Protein AF-A0A7K2AHE3-F1 (afdb_monomer_lite)

pLDDT: mean 86.95, std 13.05, range [39.34, 95.69]

Foldseek 3Di:
DPLVVLCVPPDPVVVVVLVVCVVVLHEAEDLDPSVVSVCVSPVRHYDYPDPHPPD

Secondary structure (DSSP, 8-state):
--HHHHHTTS-HHHHHHHHHHHHTT-PEEES-SHHHHHHHHH---EEESS-TT--

Radius of gyration: 11.09 Å; chains: 1; bounding box: 22×25×27 Å

Sequence (55 aa):
MAAACKLQRVPLPDLLIAATTEVDDLTVIHYDTDYALVAEATRQPCEKVAPRGSL

Structure (mmCIF, N/CA/C/O backbone):
data_AF-A0A7K2AHE3-F1
#
_entry.id   AF-A0A7K2AHE3-F1
#
loop_
_atom_site.group_PDB
_atom_site.id
_atom_site.type_symbol
_atom_site.label_atom_id
_atom_site.label_alt_id
_atom_site.label_comp_id
_atom_site.label_asym_id
_atom_site.label_entity_id
_atom_site.label_seq_id
_atom_site.pdbx_PDB_ins_code
_atom_site.Cartn_x
_atom_site.Cartn_y
_atom_site.Cartn_z
_atom_site.occupancy
_atom_site.B_iso_or_equiv
_atom_site.auth_seq_id
_atom_site.auth_comp_id
_atom_site.auth_asym_id
_atom_site.auth_atom_id
_atom_site.pdbx_PDB_model_num
ATOM 1 N N . MET A 1 1 ? -0.589 17.013 12.781 1.00 39.34 1 MET A N 1
ATOM 2 C CA . MET A 1 1 ? -1.259 17.805 11.723 1.00 39.34 1 MET A CA 1
ATOM 3 C C . MET A 1 1 ? -0.347 17.990 10.496 1.00 39.34 1 MET A C 1
ATOM 5 O O . MET A 1 1 ? -0.153 19.108 10.049 1.00 39.34 1 MET A O 1
ATOM 9 N N . ALA A 1 2 ? 0.231 16.899 9.961 1.00 40.25 2 ALA A N 1
ATOM 10 C CA . ALA A 1 2 ? 1.140 16.929 8.796 1.00 40.25 2 ALA A CA 1
ATOM 11 C C . ALA A 1 2 ? 0.907 15.788 7.773 1.00 40.25 2 ALA A C 1
ATOM 13 O O . ALA A 1 2 ? 1.479 15.824 6.688 1.00 40.25 2 ALA A O 1
ATOM 14 N N . ALA A 1 3 ? 0.039 14.810 8.071 1.00 50.09 3 ALA A N 1
ATOM 15 C CA . ALA A 1 3 ? -0.266 13.701 7.157 1.00 50.09 3 ALA A CA 1
ATOM 16 C C . ALA A 1 3 ? -1.063 14.150 5.914 1.00 50.09 3 ALA A C 1
ATOM 18 O O . ALA A 1 3 ? -0.857 13.636 4.819 1.00 50.09 3 ALA A O 1
ATOM 19 N N . ALA A 1 4 ? -1.905 15.182 6.058 1.00 55.41 4 ALA A N 1
ATOM 20 C CA . ALA A 1 4 ? -2.784 15.651 4.989 1.00 55.41 4 ALA A CA 1
ATOM 21 C C . ALA A 1 4 ? -2.045 16.198 3.755 1.00 55.41 4 ALA A C 1
ATOM 23 O O . ALA A 1 4 ? -2.589 16.110 2.666 1.00 55.41 4 ALA A O 1
ATOM 24 N N . CYS A 1 5 ? -0.822 16.734 3.887 1.00 62.72 5 CYS A N 1
ATOM 25 C CA . CYS A 1 5 ? -0.083 17.320 2.757 1.00 62.72 5 CYS A CA 1
ATOM 26 C C . CYS A 1 5 ? 0.443 16.253 1.778 1.00 62.72 5 CYS A C 1
ATOM 28 O O . CYS A 1 5 ? 0.435 16.461 0.567 1.00 62.72 5 CYS A O 1
ATOM 30 N N . LYS A 1 6 ? 0.863 15.083 2.281 1.00 68.69 6 LYS A N 1
ATOM 31 C CA . LYS A 1 6 ? 1.461 14.032 1.439 1.00 68.69 6 LYS A CA 1
ATOM 32 C C . LYS A 1 6 ? 0.428 13.320 0.566 1.00 68.69 6 LYS A C 1
ATOM 34 O O . LYS A 1 6 ? 0.722 12.994 -0.578 1.00 68.69 6 LYS A O 1
ATOM 39 N N . LEU A 1 7 ? -0.792 13.157 1.076 1.00 79.56 7 LEU A N 1
ATOM 40 C CA . LEU A 1 7 ? -1.874 12.460 0.379 1.00 79.56 7 LEU A CA 1
ATOM 41 C C . LEU A 1 7 ? -2.532 13.294 -0.732 1.00 79.56 7 LEU A C 1
ATOM 43 O O . LEU A 1 7 ? -3.195 12.727 -1.587 1.00 79.56 7 LEU A O 1
ATOM 47 N N . GLN A 1 8 ? -2.313 14.616 -0.790 1.00 81.50 8 GLN A N 1
ATOM 48 C CA . GLN A 1 8 ? -2.893 15.481 -1.839 1.00 81.50 8 GLN A CA 1
ATOM 49 C C . GLN A 1 8 ? -2.415 15.130 -3.253 1.00 81.50 8 GLN A C 1
ATOM 51 O O . GLN A 1 8 ? -3.055 15.510 -4.229 1.00 81.50 8 GLN A O 1
ATOM 56 N N . ARG A 1 9 ? -1.257 14.470 -3.360 1.00 86.19 9 ARG A N 1
ATOM 57 C CA . ARG A 1 9 ? -0.686 14.028 -4.637 1.00 86.19 9 ARG A CA 1
ATOM 58 C C . ARG A 1 9 ? -1.198 12.660 -5.073 1.00 86.19 9 ARG A C 1
ATOM 60 O O . ARG A 1 9 ? -1.038 12.332 -6.239 1.00 86.19 9 ARG A O 1
ATOM 67 N N . VAL A 1 10 ? -1.794 11.903 -4.152 1.00 89.56 10 VAL A N 1
ATOM 68 C CA . VAL A 1 10 ? -2.324 10.570 -4.422 1.00 89.56 10 VAL A CA 1
ATOM 69 C C . VAL A 1 10 ? -3.685 10.727 -5.109 1.00 89.56 10 VAL A C 1
ATOM 71 O O . VAL A 1 10 ? -4.530 11.483 -4.613 1.00 89.56 10 VAL A O 1
ATOM 74 N N . PRO A 1 11 ? -3.922 10.054 -6.245 1.00 90.56 11 PRO A N 1
ATOM 75 C CA . PRO A 1 11 ? -5.214 10.071 -6.913 1.00 90.56 11 PRO A CA 1
ATOM 76 C C . PRO A 1 11 ? -6.350 9.646 -5.975 1.00 90.56 11 PRO A C 1
ATOM 78 O O . PRO A 1 11 ? -6.204 8.743 -5.153 1.00 90.56 11 PRO A O 1
ATOM 81 N N . LEU A 1 12 ? -7.525 10.264 -6.129 1.00 91.25 12 LEU A N 1
ATOM 82 C CA . LEU A 1 12 ? -8.700 9.917 -5.323 1.00 91.25 12 LEU A CA 1
ATOM 83 C C . LEU A 1 12 ? -9.061 8.413 -5.370 1.00 91.25 12 LEU A C 1
ATOM 85 O O . LEU A 1 12 ? -9.389 7.877 -4.313 1.00 91.25 12 LEU A O 1
ATOM 89 N N . PRO A 1 13 ? -8.992 7.708 -6.522 1.00 93.50 13 PRO A N 1
ATOM 90 C CA . PRO A 1 13 ? -9.247 6.266 -6.565 1.00 93.50 13 PRO A CA 1
ATOM 91 C C . PRO A 1 13 ? -8.332 5.455 -5.639 1.00 93.50 13 PRO A C 1
ATOM 93 O O . PRO A 1 13 ? -8.806 4.566 -4.935 1.00 93.50 13 PRO A O 1
ATOM 96 N N . ASP A 1 14 ? -7.050 5.802 -5.574 1.00 92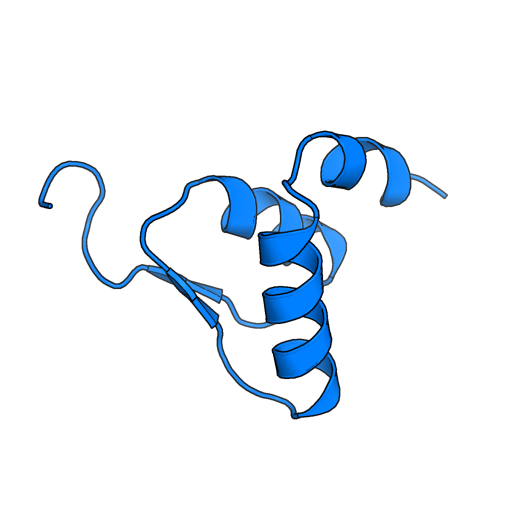.44 14 ASP A N 1
ATOM 97 C CA . ASP A 1 14 ? -6.065 5.081 -4.767 1.00 92.44 14 ASP A CA 1
ATOM 98 C C . ASP A 1 14 ? -6.316 5.292 -3.274 1.00 92.44 14 ASP A C 1
ATOM 100 O O . ASP A 1 14 ? -6.208 4.352 -2.485 1.00 92.44 14 ASP A O 1
ATOM 104 N N . LEU A 1 15 ? -6.738 6.504 -2.895 1.00 93.12 15 LEU A N 1
ATOM 105 C CA . LEU A 1 15 ? -7.173 6.810 -1.532 1.00 93.12 15 LEU A CA 1
ATOM 106 C C . LEU A 1 15 ? -8.424 6.020 -1.138 1.00 93.12 15 LEU A C 1
ATOM 108 O O . LEU A 1 15 ? -8.514 5.568 -0.000 1.00 93.12 15 LEU A O 1
ATOM 112 N N . LEU A 1 16 ? -9.376 5.828 -2.056 1.00 94.62 16 LEU A N 1
ATOM 113 C CA . LEU A 1 16 ? -10.576 5.028 -1.792 1.00 94.62 16 LEU A CA 1
ATOM 114 C C . LEU A 1 16 ? -10.233 3.547 -1.597 1.00 94.62 16 LEU A C 1
ATOM 116 O O . LEU A 1 16 ? -10.743 2.920 -0.668 1.00 94.62 16 LEU A O 1
ATOM 120 N N . ILE A 1 17 ? -9.345 2.996 -2.430 1.00 94.50 17 ILE A N 1
ATOM 121 C CA . ILE A 1 17 ? -8.855 1.617 -2.285 1.00 94.50 17 ILE A CA 1
ATOM 122 C C . ILE A 1 17 ? -8.141 1.457 -0.940 1.00 94.50 17 ILE A C 1
ATOM 124 O O . ILE A 1 17 ? -8.470 0.552 -0.175 1.00 94.50 17 ILE A O 1
ATOM 128 N N . ALA A 1 18 ? -7.220 2.370 -0.623 1.00 94.19 18 ALA A N 1
ATOM 129 C CA . ALA A 1 18 ? -6.482 2.354 0.631 1.00 94.19 18 ALA A CA 1
ATOM 130 C C . ALA A 1 18 ? -7.407 2.436 1.851 1.00 94.19 18 ALA A C 1
ATOM 132 O O . ALA A 1 18 ? -7.299 1.603 2.750 1.00 94.19 18 ALA A O 1
ATOM 133 N N . ALA A 1 19 ? -8.350 3.378 1.862 1.00 94.19 19 ALA A N 1
ATOM 134 C CA . ALA A 1 19 ? -9.296 3.535 2.962 1.00 94.19 19 ALA A CA 1
ATOM 135 C C . ALA A 1 19 ? -10.172 2.288 3.152 1.00 94.19 19 ALA A C 1
ATOM 137 O O . ALA A 1 19 ? -10.426 1.884 4.281 1.00 94.19 19 ALA A O 1
ATOM 138 N N . THR A 1 20 ? -10.592 1.642 2.059 1.00 95.69 20 THR A N 1
ATOM 139 C CA . THR A 1 20 ? -11.373 0.395 2.129 1.00 95.69 20 THR A CA 1
ATOM 140 C C . THR A 1 20 ? -10.566 -0.707 2.813 1.00 95.69 20 THR A C 1
ATOM 142 O O . THR A 1 20 ? -11.031 -1.322 3.765 1.00 95.69 20 THR A O 1
ATOM 145 N N . THR A 1 21 ? -9.315 -0.907 2.391 1.00 94.88 21 THR A N 1
ATOM 146 C CA . THR A 1 21 ? -8.451 -1.932 2.996 1.00 94.88 21 THR A CA 1
ATOM 147 C C . THR A 1 21 ? -8.065 -1.633 4.443 1.00 94.88 21 THR A C 1
ATOM 149 O O . THR A 1 21 ? -7.911 -2.565 5.219 1.00 94.88 21 THR A O 1
ATOM 152 N N . GLU A 1 22 ? -7.940 -0.361 4.828 1.00 93.25 22 GLU A N 1
ATOM 153 C CA . GLU A 1 22 ? -7.680 0.028 6.220 1.00 93.25 22 GLU A CA 1
ATOM 154 C C . GLU A 1 22 ? -8.873 -0.312 7.127 1.00 93.25 22 GLU A C 1
ATOM 156 O O . GLU A 1 22 ? -8.680 -0.807 8.234 1.00 93.25 22 GLU A O 1
ATOM 161 N N . VAL A 1 23 ? -10.104 -0.087 6.653 1.00 94.81 23 VAL A N 1
ATOM 162 C CA . VAL A 1 23 ? -11.336 -0.408 7.395 1.00 94.81 23 VAL A CA 1
ATOM 163 C C . VAL A 1 23 ? -11.527 -1.916 7.563 1.00 94.81 23 VAL A C 1
ATOM 165 O O . VAL A 1 23 ? -11.972 -2.356 8.623 1.00 94.81 23 VAL A O 1
ATOM 168 N N . ASP A 1 24 ? -11.173 -2.695 6.541 1.00 95.62 24 ASP A N 1
ATOM 169 C CA . ASP A 1 24 ? -11.351 -4.152 6.519 1.00 95.62 24 ASP A CA 1
ATOM 170 C C . ASP A 1 24 ? -10.119 -4.937 7.025 1.00 95.62 24 ASP A C 1
ATOM 172 O O . ASP A 1 24 ? -10.116 -6.168 6.981 1.00 95.62 24 ASP A O 1
ATOM 176 N N . ASP A 1 25 ? -9.080 -4.245 7.510 1.00 92.06 25 ASP A N 1
ATOM 177 C CA . ASP A 1 25 ? -7.811 -4.813 8.005 1.00 92.06 25 ASP A CA 1
ATOM 178 C C . ASP A 1 25 ? -7.099 -5.715 6.966 1.00 92.06 25 ASP A C 1
ATOM 180 O O . ASP A 1 25 ? -6.581 -6.798 7.252 1.00 92.06 25 ASP A O 1
ATOM 184 N N . LEU A 1 26 ? -7.105 -5.261 5.709 1.00 95.19 26 LEU A N 1
ATOM 185 C CA . LEU A 1 26 ? -6.533 -5.939 4.545 1.00 95.19 26 LEU A CA 1
ATOM 186 C C . LEU A 1 26 ? -5.241 -5.269 4.063 1.00 95.19 26 LEU A C 1
ATOM 188 O O . LEU A 1 26 ? -5.018 -4.072 4.239 1.00 95.19 26 LEU A O 1
ATOM 192 N N . THR A 1 27 ? -4.414 -6.043 3.359 1.00 95.31 27 THR A N 1
ATOM 193 C CA . THR A 1 27 ? -3.196 -5.547 2.703 1.00 95.31 27 THR A CA 1
ATOM 194 C C . THR A 1 27 ? -3.488 -5.077 1.282 1.00 95.31 27 THR A C 1
ATOM 196 O O . THR A 1 27 ? -4.034 -5.829 0.471 1.00 95.31 27 THR A O 1
ATOM 199 N N . VAL A 1 28 ? -3.046 -3.868 0.932 1.00 94.31 28 VAL A N 1
ATOM 200 C CA . VAL A 1 28 ? -3.058 -3.403 -0.463 1.00 94.31 28 VAL A CA 1
ATOM 201 C C . VAL A 1 28 ? -1.919 -4.065 -1.233 1.00 94.31 28 VAL A C 1
ATOM 203 O O . VAL A 1 28 ? -0.753 -3.845 -0.911 1.00 94.31 28 VAL A O 1
ATOM 206 N N . ILE A 1 29 ? -2.237 -4.806 -2.294 1.00 95.12 29 ILE A N 1
ATOM 207 C CA . ILE A 1 29 ? -1.248 -5.286 -3.268 1.00 95.12 29 ILE A CA 1
ATOM 208 C C . ILE A 1 29 ? -1.214 -4.322 -4.454 1.00 95.12 29 ILE A C 1
ATOM 210 O O . ILE A 1 29 ? -2.230 -4.133 -5.121 1.00 95.12 29 ILE A O 1
ATOM 214 N N . HIS A 1 30 ? -0.061 -3.712 -4.734 1.00 91.75 30 HIS A N 1
ATOM 215 C CA . HIS A 1 30 ? 0.042 -2.654 -5.744 1.00 91.75 30 HIS A CA 1
ATOM 216 C C . HIS A 1 30 ? 1.304 -2.729 -6.617 1.00 91.75 30 HIS A C 1
ATOM 218 O O . HIS A 1 30 ? 2.302 -3.359 -6.265 1.00 91.75 30 HIS A O 1
ATOM 224 N N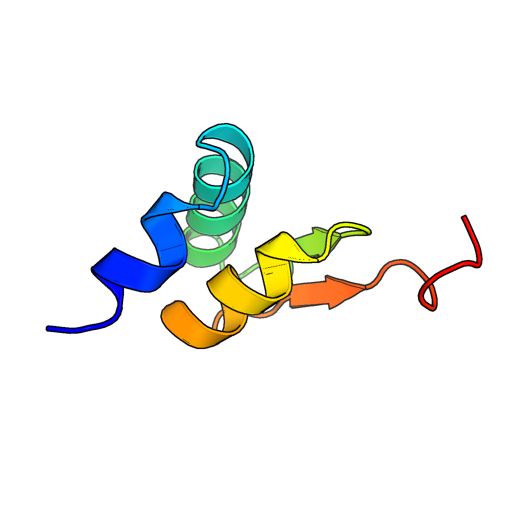 . TYR A 1 31 ? 1.275 -2.032 -7.759 1.00 93.38 31 TYR A N 1
ATOM 225 C CA . TYR A 1 31 ? 2.460 -1.723 -8.577 1.00 93.38 31 TYR A CA 1
ATOM 226 C C . TYR A 1 31 ? 2.669 -0.216 -8.794 1.00 93.38 31 TYR A C 1
ATOM 228 O O . TYR A 1 31 ? 3.421 0.198 -9.670 1.00 93.38 31 TYR A O 1
ATOM 236 N N . ASP A 1 32 ? 2.019 0.613 -7.979 1.00 89.62 32 ASP A N 1
ATOM 237 C CA . ASP A 1 32 ? 2.182 2.067 -8.012 1.00 89.62 32 ASP A CA 1
ATOM 238 C C . ASP A 1 32 ? 3.136 2.545 -6.906 1.00 89.62 32 ASP A C 1
ATOM 240 O O . ASP A 1 32 ? 3.235 1.939 -5.839 1.00 89.62 32 ASP A O 1
ATOM 244 N N . THR A 1 33 ? 3.860 3.633 -7.133 1.00 88.38 33 THR A N 1
ATOM 245 C CA . THR A 1 33 ? 4.660 4.286 -6.097 1.00 88.38 33 THR A CA 1
ATOM 246 C C . THR A 1 33 ? 3.832 5.087 -5.096 1.00 88.38 33 THR A C 1
ATOM 248 O O . THR A 1 33 ? 4.308 5.287 -3.978 1.00 88.38 33 THR A O 1
ATOM 251 N N . ASP A 1 34 ? 2.614 5.499 -5.441 1.00 89.81 34 ASP A N 1
ATOM 252 C CA . ASP A 1 34 ? 1.792 6.374 -4.597 1.00 89.81 34 ASP A CA 1
ATOM 253 C C . ASP A 1 34 ? 1.332 5.695 -3.299 1.00 89.81 34 ASP A C 1
ATOM 255 O O . ASP A 1 34 ? 1.291 6.327 -2.240 1.00 89.81 34 ASP A O 1
ATOM 259 N N . TYR A 1 35 ? 1.144 4.373 -3.311 1.00 90.75 35 TYR A N 1
ATOM 260 C CA . TYR A 1 35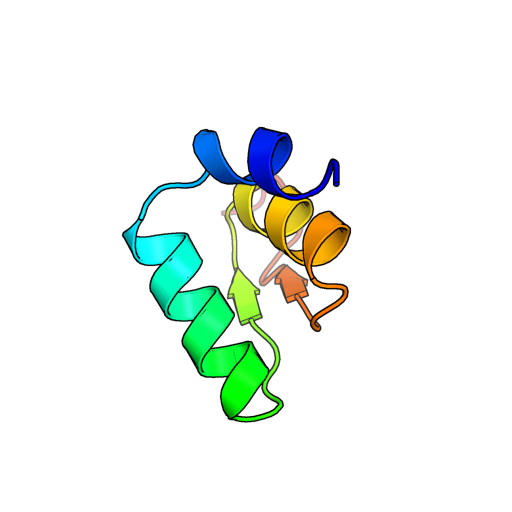 ? 0.832 3.602 -2.101 1.00 90.75 35 TYR A CA 1
ATOM 261 C C . TYR A 1 35 ? 1.956 3.596 -1.056 1.00 90.75 35 TYR A C 1
ATOM 263 O O . TYR A 1 35 ? 1.694 3.329 0.116 1.00 90.75 35 TYR A O 1
ATOM 271 N N . ALA A 1 36 ? 3.194 3.948 -1.428 1.00 88.31 36 ALA A N 1
ATOM 272 C CA . ALA A 1 36 ? 4.253 4.164 -0.444 1.00 88.31 36 ALA A CA 1
ATOM 273 C C . ALA A 1 36 ? 3.994 5.422 0.404 1.00 88.31 36 ALA A C 1
ATOM 275 O O . ALA A 1 36 ? 4.284 5.422 1.599 1.00 88.31 36 ALA A O 1
ATOM 276 N N . LEU A 1 37 ? 3.416 6.474 -0.190 1.00 90.75 37 LEU A N 1
ATOM 277 C CA . LEU A 1 37 ? 3.018 7.688 0.531 1.00 90.75 37 LEU A CA 1
ATOM 278 C C . LEU A 1 37 ? 1.814 7.420 1.433 1.00 90.75 37 LEU A C 1
ATOM 280 O O . LEU A 1 37 ? 1.762 7.922 2.554 1.00 90.75 37 LEU A O 1
ATOM 284 N N . VAL A 1 38 ? 0.873 6.605 0.952 1.00 91.38 38 VAL A N 1
ATOM 285 C CA . VAL A 1 38 ? -0.275 6.141 1.738 1.00 91.38 38 VAL A CA 1
ATOM 286 C C . VAL A 1 38 ? 0.200 5.357 2.960 1.00 91.38 38 VAL A C 1
ATOM 288 O O . VAL A 1 38 ? -0.121 5.746 4.078 1.00 91.38 38 VAL A O 1
ATOM 291 N N . ALA A 1 39 ? 1.036 4.332 2.770 1.00 89.94 39 ALA A N 1
ATOM 292 C CA . ALA A 1 39 ? 1.565 3.516 3.862 1.00 89.94 39 ALA A CA 1
ATOM 293 C C . ALA A 1 39 ? 2.373 4.341 4.877 1.00 89.94 39 ALA A C 1
ATOM 295 O O . ALA A 1 39 ? 2.290 4.098 6.079 1.00 89.94 39 ALA A O 1
ATOM 296 N N . GLU A 1 40 ? 3.130 5.350 4.428 1.00 90.12 40 GLU A N 1
ATOM 297 C CA . GLU A 1 40 ? 3.825 6.272 5.334 1.00 90.12 40 GLU A CA 1
ATOM 298 C C . GLU A 1 40 ? 2.836 7.086 6.190 1.00 90.12 40 GLU A C 1
ATOM 300 O O . GLU A 1 40 ? 3.076 7.311 7.377 1.00 90.12 40 GLU A O 1
ATOM 305 N N . ALA A 1 41 ? 1.726 7.533 5.597 1.00 89.94 41 ALA A N 1
ATOM 306 C CA . ALA A 1 41 ? 0.752 8.398 6.252 1.00 89.94 41 ALA A CA 1
ATOM 307 C C . ALA A 1 41 ? -0.201 7.648 7.198 1.00 89.94 41 ALA A C 1
ATOM 309 O O . ALA A 1 41 ? -0.501 8.170 8.273 1.00 89.94 41 ALA A O 1
ATOM 310 N N . THR A 1 42 ? -0.677 6.462 6.811 1.00 89.50 42 THR A N 1
ATOM 311 C CA . THR A 1 42 ? -1.688 5.684 7.554 1.00 89.50 42 THR A CA 1
ATOM 312 C C . THR A 1 42 ? -1.080 4.553 8.382 1.00 89.50 42 THR A C 1
ATOM 314 O O . THR A 1 42 ? -1.671 4.109 9.360 1.00 89.50 42 THR A O 1
ATOM 317 N N . ARG A 1 43 ? 0.139 4.110 8.041 1.00 90.38 43 ARG A N 1
ATOM 318 C CA . ARG A 1 43 ?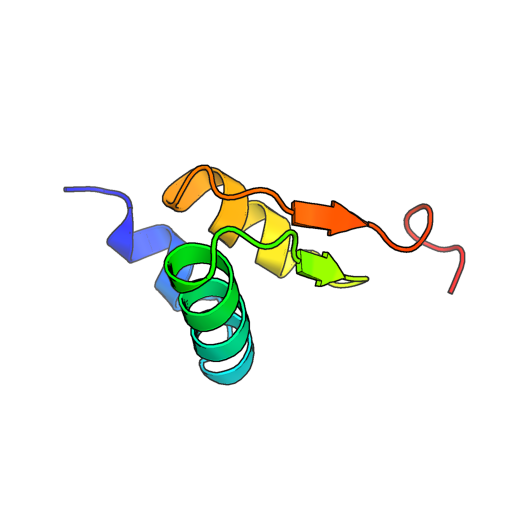 0.791 2.896 8.570 1.00 90.38 43 ARG A CA 1
ATOM 319 C C . ARG A 1 43 ? 0.029 1.597 8.292 1.00 90.38 43 ARG A C 1
ATOM 321 O O . ARG A 1 43 ? 0.327 0.585 8.926 1.00 90.38 43 ARG A O 1
ATOM 328 N N . GLN A 1 44 ? -0.905 1.615 7.343 1.00 91.69 44 GLN A N 1
ATOM 329 C CA . GLN A 1 44 ? -1.611 0.419 6.894 1.00 91.69 44 GLN A CA 1
ATOM 330 C C . GLN A 1 44 ? -0.686 -0.507 6.077 1.00 91.69 44 GLN A C 1
ATOM 332 O O . GLN A 1 44 ? 0.292 -0.035 5.482 1.00 91.69 44 GLN A O 1
ATOM 337 N N . PRO A 1 45 ? -0.974 -1.817 6.022 1.00 94.19 45 PRO A N 1
ATOM 338 C CA . PRO A 1 45 ? -0.173 -2.760 5.255 1.00 94.19 45 PRO A CA 1
ATOM 339 C C . PRO A 1 45 ? -0.339 -2.549 3.739 1.00 94.19 45 PRO A C 1
ATOM 341 O O . PRO A 1 45 ?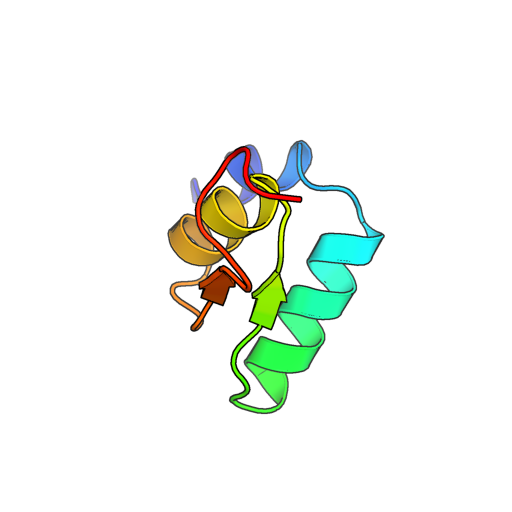 -1.430 -2.670 3.183 1.00 94.19 45 PRO A O 1
ATOM 344 N N . CYS A 1 46 ? 0.780 -2.281 3.063 1.00 94.69 46 CYS A N 1
ATOM 345 C CA . CYS A 1 46 ? 0.880 -2.201 1.605 1.00 94.69 46 CYS A CA 1
ATOM 346 C C . CYS A 1 46 ? 2.074 -3.037 1.126 1.00 94.69 46 CYS A C 1
ATOM 348 O O . CYS A 1 46 ? 3.179 -2.910 1.661 1.00 94.69 46 CYS A O 1
ATOM 350 N N . GLU A 1 47 ? 1.873 -3.851 0.094 1.00 94.88 47 GLU A N 1
ATOM 351 C CA . GLU A 1 47 ? 2.892 -4.716 -0.494 1.00 94.88 47 GLU A CA 1
ATOM 352 C C . GLU A 1 47 ? 2.942 -4.564 -2.019 1.00 94.88 47 GLU A C 1
ATOM 354 O O . GLU A 1 47 ? 1.936 -4.356 -2.700 1.00 94.88 47 GLU A O 1
ATOM 359 N N . LYS A 1 48 ? 4.150 -4.675 -2.575 1.00 92.44 48 LYS A N 1
ATOM 360 C CA . LYS A 1 48 ? 4.358 -4.606 -4.020 1.00 92.44 48 LYS A CA 1
ATOM 361 C C . LYS A 1 48 ? 4.131 -5.971 -4.650 1.00 92.44 48 LYS A C 1
ATOM 363 O O . LYS A 1 48 ? 4.760 -6.939 -4.239 1.00 92.44 48 LYS A O 1
ATOM 368 N N . VAL A 1 49 ? 3.337 -6.023 -5.718 1.00 94.50 49 VAL A N 1
ATOM 369 C CA . VAL A 1 49 ? 3.092 -7.264 -6.478 1.00 94.50 49 VAL A CA 1
ATOM 370 C C . VAL A 1 49 ? 4.368 -7.832 -7.116 1.00 94.50 49 VAL A C 1
ATOM 372 O O . VAL A 1 49 ? 4.492 -9.039 -7.299 1.00 94.50 49 VAL A O 1
ATOM 375 N N . ALA A 1 50 ? 5.323 -6.966 -7.462 1.00 92.81 50 ALA A N 1
ATOM 376 C CA . ALA A 1 50 ? 6.594 -7.342 -8.069 1.00 92.81 50 ALA A CA 1
ATOM 377 C C . ALA A 1 50 ? 7.677 -6.277 -7.791 1.00 92.81 50 ALA A C 1
ATOM 379 O O . ALA A 1 50 ? 7.356 -5.149 -7.389 1.00 92.81 50 ALA A O 1
ATOM 380 N N . PRO A 1 51 ? 8.969 -6.583 -8.015 1.00 88.94 51 PRO A N 1
ATOM 381 C CA . PRO A 1 51 ? 10.035 -5.585 -7.979 1.00 88.94 51 PRO A CA 1
ATOM 382 C C . PRO A 1 51 ? 9.789 -4.427 -8.956 1.00 88.94 51 PRO A C 1
ATOM 384 O O . PRO A 1 51 ? 9.162 -4.580 -9.999 1.00 88.94 51 PRO A O 1
ATOM 387 N N . ARG A 1 52 ? 10.306 -3.235 -8.650 1.00 85.31 52 ARG A N 1
ATOM 388 C CA . ARG A 1 52 ? 10.142 -2.067 -9.531 1.00 85.31 52 ARG A CA 1
ATOM 389 C C . ARG A 1 52 ? 10.874 -2.285 -10.866 1.00 85.31 52 ARG A C 1
ATOM 391 O O . A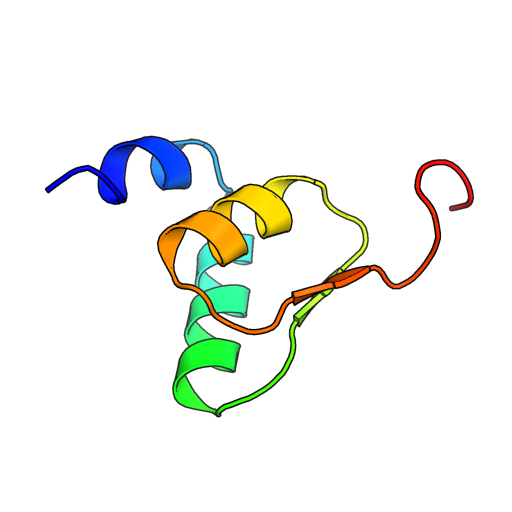RG A 1 52 ? 12.058 -2.603 -10.854 1.00 85.31 52 ARG A O 1
ATOM 398 N N . GLY A 1 53 ? 10.191 -2.044 -11.986 1.00 85.75 53 GLY A N 1
ATOM 399 C CA . GLY A 1 53 ? 10.726 -2.185 -13.348 1.00 85.75 53 GLY A CA 1
ATOM 400 C C . GLY A 1 53 ? 10.629 -3.591 -13.955 1.00 85.75 53 GLY A C 1
ATOM 401 O O . GLY A 1 53 ? 11.274 -3.848 -14.965 1.00 85.75 53 GLY A O 1
ATOM 402 N N . SER A 1 54 ? 9.872 -4.501 -13.341 1.00 87.31 54 SER A N 1
ATOM 403 C CA . SER A 1 54 ? 9.646 -5.871 -13.822 1.00 87.31 54 SER A CA 1
ATOM 404 C C . SER A 1 54 ? 8.278 -6.107 -14.478 1.00 87.31 54 SER A C 1
ATOM 406 O O . SER A 1 54 ? 8.042 -7.225 -14.933 1.00 87.31 54 SER A O 1
ATOM 408 N N . LEU A 1 55 ? 7.376 -5.118 -14.470 1.00 78.00 55 LEU A N 1
ATOM 409 C CA . LEU A 1 55 ? 6.067 -5.139 -15.137 1.00 78.00 55 LEU A CA 1
ATOM 410 C C . LEU A 1 55 ? 5.929 -3.930 -16.065 1.00 78.00 55 LEU A C 1
ATOM 412 O O . LEU A 1 55 ? 6.551 -2.886 -15.751 1.00 78.00 55 LEU A O 1
#